Protein AF-A0A7Y3FLQ0-F1 (afdb_monomer)

Sequence (126 aa):
MSALDELFRNIADLRAELDGLAPDDFARRVEVRSKIADLHAEAYHLEEELPPDRQHLEAELKELMDERAAIIDGHIDPVAQSGSLAASVPGDASGAQDLNRAMDSAADLERIERHISKIRHRLGIS

pLDDT: mean 74.17, std 15.03, range [39.53, 93.12]

Mean predicted aligned error: 15.91 Å

Secondary structure (DSSP, 8-state):
--HHHHHHHHHHHHHHHHHHS-TT-HHHHHHHHHHHHHHHHHHHHHHHHSPP-HHHHHHHHHHHHHHHHHHHHHHSSSTTTTTS-SS--TT-THHHHHHHHHHHHHHHHHHHHHHHHHHHHHHT--

Solvent-accessible surface area (backbone atoms only — not comparable to full-atom values): 7327 Å² total; per-residue (Å²): 133,52,73,61,58,50,46,54,49,54,43,52,54,45,49,54,49,55,72,70,49,60,87,84,48,51,70,60,50,50,53,48,50,50,53,45,51,54,49,48,52,52,45,50,52,50,59,70,71,41,78,73,58,60,67,58,50,52,51,51,45,47,52,49,48,52,50,50,47,52,54,51,57,72,57,72,60,57,69,78,54,58,78,66,61,93,73,75,78,96,81,60,72,61,62,59,51,53,49,50,53,51,51,53,52,51,53,52,46,55,51,44,53,53,49,46,50,52,48,27,60,77,69,72,52,131

Structure (mmCIF, N/CA/C/O backbone):
data_AF-A0A7Y3FLQ0-F1
#
_entry.id   AF-A0A7Y3FLQ0-F1
#
loop_
_atom_site.group_PDB
_atom_site.id
_atom_site.type_symbol
_atom_site.label_atom_id
_atom_site.label_alt_id
_atom_site.label_comp_id
_atom_site.label_asym_id
_atom_site.label_entity_id
_atom_site.label_seq_id
_atom_site.pdbx_PDB_ins_code
_atom_site.Cartn_x
_atom_site.Cartn_y
_atom_site.Cartn_z
_atom_site.occupancy
_atom_site.B_iso_or_equiv
_atom_site.auth_seq_id
_atom_site.auth_comp_id
_atom_site.auth_asym_id
_atom_site.auth_atom_id
_atom_site.pdbx_PDB_model_num
ATOM 1 N N . MET 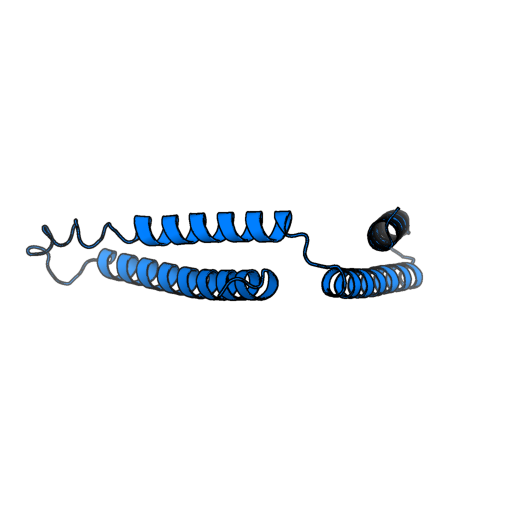A 1 1 ? -22.319 0.814 -1.960 1.00 59.59 1 MET A N 1
ATOM 2 C CA . MET A 1 1 ? -21.021 0.974 -2.639 1.00 59.59 1 MET A CA 1
ATOM 3 C C . MET A 1 1 ? -20.238 1.946 -1.785 1.00 59.59 1 MET A C 1
ATOM 5 O O . MET A 1 1 ? -20.808 2.984 -1.464 1.00 59.59 1 MET A O 1
ATOM 9 N N . SER A 1 2 ? -19.071 1.557 -1.278 1.00 81.12 2 SER A N 1
ATOM 10 C CA . SER A 1 2 ? -18.268 2.428 -0.414 1.00 81.12 2 SER A CA 1
ATOM 11 C C . SER A 1 2 ? -17.535 3.489 -1.246 1.00 81.12 2 SER A C 1
ATOM 13 O O . SER A 1 2 ? -17.349 3.306 -2.448 1.00 81.12 2 SER A O 1
ATOM 15 N N . ALA A 1 3 ? -17.116 4.589 -0.613 1.00 81.38 3 ALA A N 1
ATOM 16 C CA . ALA A 1 3 ? -16.287 5.608 -1.268 1.00 81.38 3 ALA A CA 1
ATOM 17 C C . ALA A 1 3 ? -14.965 5.012 -1.793 1.00 81.38 3 ALA A C 1
ATOM 19 O O . ALA A 1 3 ? -14.498 5.374 -2.868 1.00 81.38 3 ALA A O 1
ATOM 20 N N . LEU A 1 4 ? -14.417 4.023 -1.080 1.00 80.88 4 LEU A N 1
ATOM 21 C CA . LEU A 1 4 ? -13.224 3.287 -1.488 1.00 80.88 4 LEU A CA 1
ATOM 22 C C . LEU A 1 4 ? -13.478 2.424 -2.741 1.00 80.88 4 LEU A C 1
ATOM 24 O O . LEU A 1 4 ? -12.673 2.429 -3.670 1.00 80.88 4 LEU A O 1
ATOM 28 N N . ASP A 1 5 ? -14.634 1.750 -2.817 1.00 80.88 5 ASP A N 1
ATOM 29 C CA . ASP A 1 5 ? -15.036 0.982 -4.010 1.00 80.88 5 ASP A CA 1
ATOM 30 C C . ASP A 1 5 ? -15.176 1.886 -5.246 1.00 80.88 5 ASP A C 1
ATOM 32 O O . ASP A 1 5 ? -14.880 1.472 -6.369 1.00 80.88 5 ASP A O 1
ATOM 36 N N . GLU A 1 6 ? -15.651 3.119 -5.050 1.00 86.12 6 GLU A N 1
ATOM 37 C CA . GLU A 1 6 ? -15.789 4.117 -6.111 1.00 86.12 6 GLU A CA 1
ATOM 38 C C . GLU A 1 6 ? -14.423 4.620 -6.596 1.00 86.12 6 GLU A C 1
ATOM 40 O O . GLU A 1 6 ? -14.186 4.662 -7.804 1.00 86.12 6 GLU A O 1
ATOM 45 N N . LEU A 1 7 ? -13.488 4.893 -5.681 1.00 87.38 7 LEU A N 1
ATOM 46 C CA . LEU A 1 7 ? -12.109 5.254 -6.024 1.00 87.38 7 LEU A CA 1
ATOM 47 C C . LEU A 1 7 ? -11.396 4.141 -6.794 1.00 87.38 7 LEU A C 1
ATOM 49 O O . LEU A 1 7 ? -10.790 4.406 -7.834 1.00 87.38 7 LEU A O 1
ATOM 53 N N . PHE A 1 8 ? -11.507 2.886 -6.349 1.00 85.44 8 PHE A N 1
ATOM 54 C CA . PHE A 1 8 ? -10.889 1.765 -7.057 1.00 85.44 8 PHE A CA 1
ATOM 55 C C . PHE A 1 8 ? -11.491 1.534 -8.442 1.00 85.44 8 PHE A C 1
ATOM 57 O O . PHE A 1 8 ? -10.751 1.225 -9.380 1.00 85.44 8 PHE A O 1
ATOM 64 N N . ARG A 1 9 ? -12.805 1.736 -8.606 1.00 91.00 9 ARG A N 1
ATOM 65 C C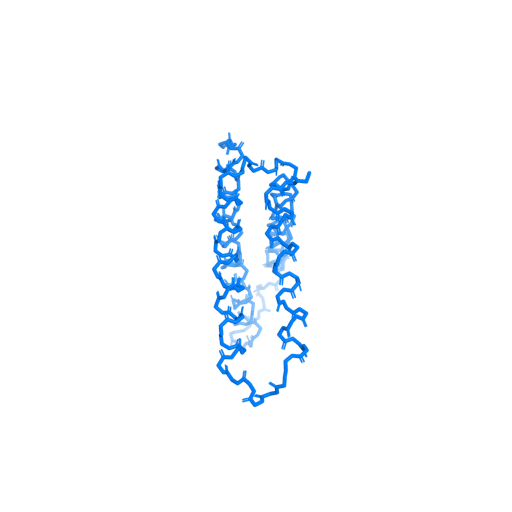A . ARG A 1 9 ? -13.435 1.703 -9.931 1.00 91.00 9 ARG A CA 1
ATOM 66 C C . ARG A 1 9 ? -12.892 2.817 -10.831 1.00 91.00 9 ARG A C 1
ATOM 68 O O . ARG A 1 9 ? -12.464 2.523 -11.941 1.00 91.00 9 ARG A O 1
ATOM 75 N N . ASN A 1 10 ? -12.820 4.051 -10.336 1.00 89.81 10 ASN A N 1
ATOM 76 C CA . ASN A 1 10 ? -12.303 5.191 -11.099 1.00 89.81 10 ASN A CA 1
ATOM 77 C C . ASN A 1 10 ? -10.833 4.995 -11.513 1.00 89.81 10 ASN A C 1
ATOM 79 O O . ASN A 1 10 ? -10.451 5.314 -12.639 1.00 89.81 10 ASN A O 1
ATOM 83 N N . ILE A 1 11 ? -10.006 4.418 -10.635 1.00 89.25 11 ILE A N 1
ATOM 84 C CA . ILE A 1 11 ? -8.618 4.056 -10.956 1.00 89.25 11 ILE A CA 1
ATOM 85 C C . ILE A 1 11 ? -8.571 2.985 -12.055 1.00 89.25 11 ILE A C 1
ATOM 87 O O . ILE A 1 11 ? -7.749 3.087 -12.967 1.00 89.25 11 ILE A O 1
ATOM 91 N N . ALA A 1 12 ? -9.426 1.961 -11.985 1.00 89.44 12 ALA A N 1
ATOM 92 C CA . ALA A 1 12 ? -9.487 0.910 -13.000 1.00 89.44 12 ALA A CA 1
ATOM 93 C C . ALA A 1 12 ? -9.904 1.463 -14.373 1.00 89.44 12 ALA A C 1
ATOM 95 O O . ALA A 1 12 ? -9.270 1.135 -15.378 1.00 89.44 12 ALA A O 1
ATOM 96 N N . ASP A 1 13 ? -10.893 2.357 -14.405 1.00 93.12 13 ASP A N 1
ATOM 97 C CA . ASP A 1 13 ? -11.363 3.007 -15.630 1.00 93.12 13 ASP A CA 1
ATOM 98 C C . ASP A 1 13 ? -10.266 3.887 -16.258 1.00 93.12 13 ASP A C 1
ATOM 100 O O . ASP A 1 13 ? -10.013 3.810 -17.461 1.00 93.12 13 ASP A O 1
ATOM 104 N N . LEU A 1 14 ? -9.530 4.657 -15.447 1.00 89.94 14 LEU A N 1
ATOM 105 C CA . LEU A 1 14 ? -8.404 5.474 -15.921 1.00 89.94 14 LEU A CA 1
ATOM 106 C C . LEU A 1 14 ? -7.213 4.634 -16.402 1.00 89.94 14 LEU A C 1
ATOM 108 O O . LEU A 1 14 ? -6.511 5.035 -17.330 1.00 89.94 14 LEU A O 1
ATOM 112 N N . ARG A 1 15 ? -6.966 3.462 -15.804 1.00 90.56 15 ARG A N 1
ATOM 113 C CA . ARG A 1 15 ? -5.949 2.522 -16.305 1.00 90.56 15 ARG A CA 1
ATOM 114 C C . ARG A 1 15 ? -6.346 1.955 -17.665 1.00 90.56 15 ARG A C 1
ATOM 116 O O . ARG A 1 15 ? -5.514 1.937 -18.565 1.00 90.56 15 ARG A O 1
ATOM 123 N N . ALA A 1 16 ? -7.613 1.580 -17.837 1.00 90.50 16 ALA A N 1
ATOM 124 C CA . ALA A 1 16 ? -8.128 1.131 -19.127 1.00 90.50 16 ALA A CA 1
ATOM 125 C C . ALA A 1 16 ? -8.042 2.237 -20.196 1.00 90.50 16 ALA A C 1
ATOM 127 O O . ALA A 1 16 ? -7.670 1.961 -21.336 1.00 90.50 16 ALA A O 1
ATOM 128 N N . GLU A 1 17 ? -8.313 3.495 -19.826 1.00 90.62 17 GLU A N 1
ATOM 129 C CA . GLU A 1 17 ? -8.078 4.648 -20.702 1.00 90.62 17 GLU A CA 1
ATOM 130 C C . GLU A 1 17 ? -6.592 4.757 -21.079 1.00 90.62 17 GLU A C 1
ATOM 132 O O . GLU A 1 17 ? -6.262 4.843 -22.260 1.00 90.62 17 GLU A O 1
ATOM 137 N N . LEU A 1 18 ? -5.683 4.691 -20.101 1.00 87.75 18 LEU A N 1
ATOM 138 C CA . LEU A 1 18 ? -4.238 4.793 -20.323 1.00 87.75 18 LEU A CA 1
ATOM 139 C C . LEU A 1 18 ? -3.687 3.699 -21.251 1.00 87.75 18 LEU A C 1
ATOM 141 O O . LEU A 1 18 ? -2.781 3.965 -22.049 1.00 87.75 18 LEU A O 1
ATOM 145 N N . ASP A 1 19 ? -4.225 2.487 -21.143 1.00 89.44 19 ASP A N 1
ATOM 146 C CA . ASP A 1 19 ? -3.863 1.348 -21.987 1.00 89.44 19 ASP A CA 1
ATOM 147 C C . ASP A 1 19 ? -4.403 1.501 -23.419 1.00 89.44 19 ASP A C 1
ATOM 149 O O . ASP A 1 19 ? -3.763 1.048 -24.369 1.00 89.44 19 ASP A O 1
ATOM 153 N N . GLY A 1 20 ? -5.539 2.188 -23.587 1.00 88.31 20 GLY A N 1
ATOM 154 C CA . GLY A 1 20 ? -6.127 2.514 -24.889 1.00 88.31 20 GLY A CA 1
ATOM 155 C C . GLY A 1 20 ? -5.507 3.729 -25.592 1.00 88.31 20 GLY A C 1
ATOM 156 O O . GLY A 1 20 ? -5.707 3.903 -26.795 1.00 88.31 20 GLY A O 1
ATOM 157 N N . LEU A 1 21 ? -4.754 4.571 -24.876 1.00 90.25 21 LEU A N 1
ATOM 158 C CA . LEU A 1 21 ? -4.115 5.759 -25.448 1.00 90.25 21 LEU A CA 1
ATOM 159 C C . LEU A 1 21 ? -2.921 5.403 -26.334 1.00 90.25 21 LEU A C 1
ATOM 161 O O . LEU A 1 21 ? -2.033 4.640 -25.944 1.00 90.25 21 LEU A O 1
ATOM 165 N N . ALA A 1 22 ? -2.841 6.065 -27.489 1.00 88.44 22 ALA A N 1
ATOM 166 C CA . ALA A 1 22 ? -1.703 5.946 -28.384 1.00 88.44 22 ALA A CA 1
ATOM 167 C C . ALA A 1 22 ? -0.397 6.394 -27.683 1.00 88.44 22 ALA A C 1
ATOM 169 O O . ALA A 1 22 ? -0.418 7.334 -26.881 1.00 88.44 22 ALA A O 1
ATOM 170 N N . PRO A 1 23 ? 0.751 5.735 -27.936 1.00 76.75 23 PRO A N 1
ATOM 171 C CA . PRO A 1 23 ? 2.012 6.049 -27.256 1.00 76.75 23 PRO A CA 1
ATOM 172 C C . PRO A 1 23 ? 2.513 7.488 -27.455 1.00 76.75 23 PRO A C 1
ATOM 174 O O . PRO A 1 23 ? 3.260 7.994 -26.619 1.00 76.75 23 PRO A O 1
ATOM 177 N N . ASP A 1 24 ? 2.121 8.128 -28.553 1.00 87.75 24 ASP A N 1
ATOM 178 C CA . ASP A 1 24 ? 2.485 9.488 -28.947 1.00 87.75 24 ASP A CA 1
ATOM 179 C C . ASP A 1 24 ? 1.584 10.573 -28.334 1.00 87.75 24 ASP A C 1
ATOM 181 O O . ASP A 1 24 ? 1.966 11.745 -28.333 1.00 87.75 24 ASP A O 1
ATOM 185 N N . ASP A 1 25 ? 0.465 10.205 -27.699 1.00 89.31 25 ASP A N 1
ATOM 186 C CA . ASP A 1 25 ? -0.372 11.125 -26.919 1.00 89.31 25 ASP A CA 1
ATOM 187 C C . ASP A 1 25 ? 0.189 11.338 -25.500 1.00 89.31 25 ASP A C 1
ATOM 189 O O . ASP A 1 25 ? -0.412 11.028 -24.466 1.00 89.31 25 ASP A O 1
ATOM 193 N N . PHE A 1 26 ? 1.427 11.827 -25.446 1.00 83.56 26 PHE A N 1
ATOM 194 C CA . PHE A 1 26 ? 2.184 11.964 -24.205 1.00 83.56 26 PHE A CA 1
ATOM 195 C C . PHE A 1 26 ? 1.482 12.870 -23.186 1.00 83.56 26 PHE A C 1
ATOM 197 O O . PHE A 1 26 ? 1.445 12.546 -21.999 1.00 83.56 26 PHE A O 1
ATOM 204 N N . ALA A 1 27 ? 0.900 13.982 -23.645 1.00 87.19 27 ALA A N 1
ATOM 205 C CA . ALA A 1 27 ? 0.218 14.939 -22.780 1.00 87.19 27 ALA A CA 1
ATOM 206 C C . ALA A 1 27 ? -0.968 14.287 -22.058 1.00 87.19 27 ALA A C 1
ATOM 208 O O . ALA A 1 27 ? -1.072 14.389 -20.832 1.00 87.19 27 ALA A O 1
ATOM 209 N N . ARG A 1 28 ? -1.807 13.540 -22.788 1.00 84.50 28 ARG A N 1
ATOM 210 C CA . ARG A 1 28 ? -2.953 12.850 -22.195 1.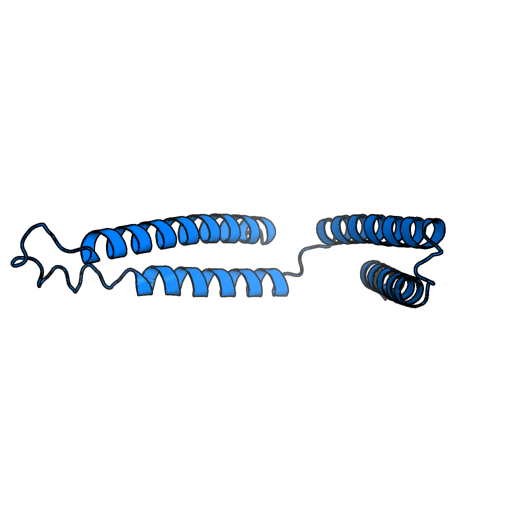00 84.50 28 ARG A CA 1
ATOM 211 C C . ARG A 1 28 ? -2.524 11.712 -21.276 1.00 84.50 28 ARG A C 1
ATOM 213 O O . ARG A 1 28 ? -3.068 11.565 -20.185 1.00 84.50 28 ARG A O 1
ATOM 220 N N . ARG A 1 29 ? -1.499 10.943 -21.657 1.00 86.19 29 ARG A N 1
ATOM 221 C CA . ARG A 1 29 ? -0.955 9.860 -20.817 1.00 86.19 29 ARG A CA 1
ATOM 222 C C . ARG A 1 29 ? -0.392 10.381 -19.491 1.00 86.19 29 ARG A C 1
ATOM 224 O O . ARG A 1 29 ? -0.546 9.716 -18.468 1.00 86.19 29 ARG A O 1
ATOM 231 N N . VAL A 1 30 ? 0.258 11.547 -19.488 1.00 90.69 30 VAL A N 1
ATOM 232 C CA . VAL A 1 30 ? 0.740 12.200 -18.257 1.00 90.69 30 VAL A CA 1
ATOM 233 C C . VAL A 1 30 ? -0.429 12.657 -17.386 1.00 90.69 30 VAL A C 1
ATOM 235 O O . VAL A 1 30 ? -0.426 12.385 -16.188 1.00 90.69 30 VAL A O 1
ATOM 238 N N . GLU A 1 31 ? -1.447 13.283 -17.979 1.00 89.75 31 GLU A N 1
ATOM 239 C CA . GLU A 1 31 ? -2.642 13.735 -17.257 1.00 89.75 31 GLU A CA 1
ATOM 240 C C . GLU A 1 31 ? -3.371 12.568 -16.568 1.00 89.75 31 GLU A C 1
ATOM 242 O O . GLU A 1 31 ? -3.682 12.637 -15.379 1.00 89.75 31 GLU A O 1
ATOM 247 N N . VAL A 1 32 ? -3.593 11.467 -17.292 1.00 85.56 32 VAL A N 1
ATOM 248 C CA . VAL A 1 32 ? -4.265 10.268 -16.767 1.00 85.56 32 VAL A CA 1
ATOM 249 C C . VAL A 1 32 ? -3.446 9.616 -15.649 1.00 85.56 32 VAL A C 1
ATOM 251 O O . VAL A 1 32 ? -4.001 9.226 -14.623 1.00 85.56 32 VAL A O 1
ATOM 254 N N . ARG A 1 33 ? -2.115 9.558 -15.783 1.00 87.06 33 ARG A N 1
ATOM 255 C CA . ARG A 1 33 ? -1.227 9.053 -14.721 1.00 87.06 33 ARG A CA 1
ATOM 256 C C . ARG A 1 33 ? -1.252 9.918 -13.465 1.00 87.06 33 ARG A C 1
ATOM 258 O O . ARG A 1 33 ? -1.252 9.360 -12.373 1.00 87.06 33 ARG A O 1
ATOM 265 N N . SER A 1 34 ? -1.291 11.244 -13.614 1.00 91.06 34 SER A N 1
ATOM 266 C CA . SER A 1 34 ? -1.420 12.164 -12.477 1.00 91.06 34 SER A CA 1
ATOM 267 C C . SER A 1 34 ? -2.720 11.903 -11.723 1.00 91.06 34 SER A C 1
ATOM 269 O O . SER A 1 34 ? -2.692 11.692 -10.519 1.00 91.06 34 SER A O 1
ATOM 271 N N . LYS A 1 35 ? -3.839 11.790 -12.447 1.00 90.00 35 LYS A N 1
ATOM 272 C CA . LYS A 1 35 ? -5.149 11.485 -11.855 1.00 90.00 35 LYS A CA 1
ATOM 273 C C . LYS A 1 35 ? -5.168 10.145 -11.118 1.00 90.00 35 LYS A C 1
ATOM 275 O O . LYS A 1 35 ? -5.732 10.055 -10.037 1.00 90.00 35 LY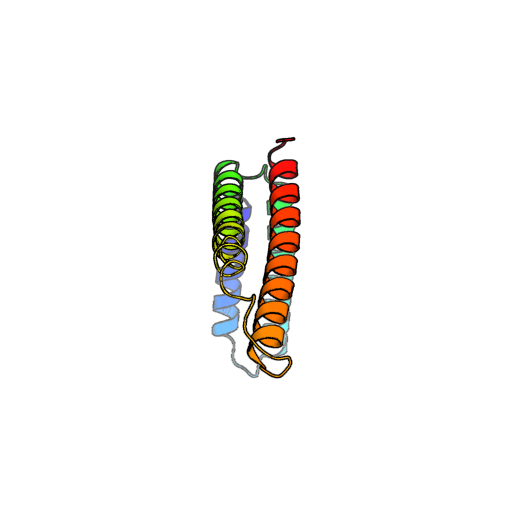S A O 1
ATOM 280 N N . ILE A 1 36 ? -4.526 9.110 -11.668 1.00 86.06 36 ILE A N 1
ATOM 281 C CA . ILE A 1 36 ? -4.378 7.814 -10.985 1.00 86.06 36 ILE A CA 1
ATOM 282 C C . ILE A 1 36 ? -3.581 7.965 -9.680 1.00 86.06 36 ILE A C 1
ATOM 284 O O . ILE A 1 36 ? -3.944 7.352 -8.680 1.00 86.06 36 ILE A O 1
ATOM 288 N N . ALA A 1 37 ? -2.508 8.762 -9.676 1.00 86.38 37 ALA A N 1
ATOM 289 C CA . ALA A 1 37 ? -1.707 9.001 -8.477 1.00 86.38 37 ALA A CA 1
ATOM 290 C C . ALA A 1 37 ? -2.493 9.766 -7.399 1.00 86.38 37 ALA A C 1
ATOM 292 O O . ALA A 1 37 ? -2.457 9.370 -6.236 1.00 86.38 37 ALA A O 1
ATOM 293 N N . ASP A 1 38 ? -3.247 10.795 -7.792 1.00 90.75 38 ASP A N 1
ATOM 294 C CA . ASP A 1 38 ? -4.081 11.584 -6.880 1.00 90.75 38 ASP A CA 1
ATOM 295 C C . ASP A 1 38 ? -5.174 10.715 -6.233 1.00 90.75 38 ASP A C 1
ATOM 297 O O . ASP A 1 38 ? -5.334 10.722 -5.014 1.00 90.75 38 ASP A O 1
ATOM 301 N N . LEU A 1 39 ? -5.858 9.878 -7.024 1.00 86.88 39 LEU A N 1
ATOM 302 C CA . LEU A 1 39 ? -6.875 8.948 -6.515 1.00 86.88 39 LEU A CA 1
ATOM 303 C C . LEU A 1 39 ? -6.282 7.860 -5.610 1.00 86.88 39 LEU A C 1
ATOM 305 O O . LEU A 1 39 ? -6.935 7.422 -4.666 1.00 86.88 39 LEU A O 1
ATOM 309 N N . HIS A 1 40 ? -5.048 7.417 -5.867 1.00 83.50 40 HIS A N 1
ATOM 310 C CA . HIS A 1 40 ? -4.345 6.503 -4.966 1.00 83.50 40 HIS A CA 1
ATOM 311 C C . HIS A 1 40 ? -4.015 7.161 -3.620 1.00 83.50 40 HIS A C 1
ATOM 313 O O . HIS A 1 40 ? -4.136 6.505 -2.588 1.00 83.50 40 HIS A O 1
ATOM 319 N N . ALA A 1 41 ? -3.621 8.437 -3.618 1.00 82.31 41 ALA A N 1
ATOM 320 C CA . ALA A 1 41 ? -3.383 9.184 -2.385 1.00 82.31 41 ALA A CA 1
ATOM 321 C C . ALA A 1 41 ? -4.684 9.391 -1.591 1.00 82.31 41 ALA A C 1
ATOM 323 O O . ALA A 1 41 ? -4.697 9.236 -0.373 1.00 82.31 41 ALA A O 1
ATOM 324 N N . GLU A 1 42 ? -5.791 9.675 -2.279 1.00 87.06 42 GLU A N 1
ATOM 325 C CA . GLU A 1 42 ? -7.114 9.800 -1.663 1.00 87.06 42 GLU A CA 1
ATOM 326 C C . GLU A 1 42 ? -7.599 8.469 -1.068 1.00 87.06 42 GLU A C 1
ATOM 328 O O . GLU A 1 42 ? -8.069 8.439 0.068 1.00 87.06 42 GLU A O 1
ATOM 333 N N . ALA A 1 43 ? -7.410 7.354 -1.784 1.00 80.44 43 ALA A N 1
ATOM 334 C CA . ALA A 1 43 ? -7.735 6.021 -1.280 1.00 80.44 43 ALA A CA 1
ATOM 335 C C . ALA A 1 43 ? -6.913 5.668 -0.032 1.00 80.44 43 ALA A C 1
ATOM 337 O O . ALA A 1 43 ? -7.469 5.162 0.936 1.00 80.44 43 ALA A O 1
ATOM 338 N N . TYR A 1 44 ? -5.618 5.998 -0.025 1.00 76.12 44 TYR A N 1
ATOM 339 C CA . TYR A 1 44 ? -4.747 5.798 1.133 1.00 76.12 44 TYR A CA 1
ATOM 340 C C . TYR A 1 44 ? -5.218 6.606 2.354 1.00 76.12 44 TYR A C 1
ATOM 342 O O . TYR A 1 44 ? -5.298 6.071 3.457 1.00 76.12 44 TYR A O 1
ATOM 350 N N . HIS A 1 45 ? -5.594 7.874 2.166 1.00 80.31 45 HIS A N 1
ATOM 351 C CA . HIS A 1 45 ? -6.146 8.691 3.250 1.00 80.31 45 HIS A CA 1
ATOM 352 C C . HIS A 1 45 ? -7.484 8.151 3.770 1.00 80.31 45 HIS A C 1
ATOM 354 O O . HIS A 1 45 ? -7.691 8.091 4.979 1.00 80.31 45 HIS A O 1
ATOM 360 N N . LEU A 1 46 ? -8.369 7.697 2.881 1.00 76.75 46 LEU A N 1
ATOM 361 C CA . LEU A 1 46 ? -9.621 7.053 3.276 1.00 76.75 46 LEU A CA 1
ATOM 362 C C . LEU A 1 46 ? -9.385 5.728 4.008 1.00 76.75 46 LEU A C 1
ATOM 364 O O . LEU A 1 46 ? -10.097 5.445 4.962 1.00 76.75 46 LEU A O 1
ATOM 368 N N . GLU A 1 47 ? -8.386 4.932 3.627 1.00 72.06 47 GLU A N 1
ATOM 369 C CA . GLU A 1 47 ? -7.989 3.721 4.362 1.00 72.06 47 GLU A CA 1
ATOM 370 C C . GLU A 1 47 ? -7.429 4.024 5.760 1.00 72.06 47 GLU A C 1
ATOM 372 O O . GLU A 1 47 ? -7.629 3.226 6.677 1.00 72.06 47 GLU A O 1
ATOM 377 N N . GLU A 1 48 ? -6.762 5.167 5.951 1.00 68.69 48 GLU A N 1
ATOM 378 C CA . GLU A 1 48 ? -6.339 5.639 7.277 1.00 68.69 48 GLU A CA 1
ATOM 379 C C . GLU A 1 48 ? -7.519 6.133 8.134 1.00 68.69 48 GLU A C 1
ATOM 381 O O . GLU A 1 48 ? -7.489 5.984 9.358 1.00 68.69 48 GLU A O 1
ATOM 386 N N . GLU A 1 49 ? -8.557 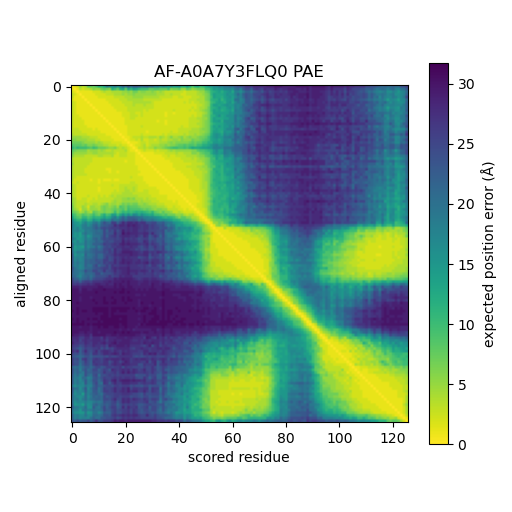6.701 7.512 1.00 68.50 49 GLU A N 1
ATOM 387 C CA . GLU A 1 49 ? -9.773 7.177 8.189 1.00 68.50 49 GLU A CA 1
ATOM 388 C C . GLU A 1 49 ? -10.817 6.077 8.428 1.00 68.50 49 GLU A C 1
ATOM 390 O O . GLU A 1 49 ? -11.670 6.198 9.316 1.00 68.50 49 GLU A O 1
ATOM 395 N N . LEU A 1 50 ? -10.764 4.989 7.657 1.00 62.75 50 LEU A N 1
ATOM 396 C CA . LEU A 1 50 ? -11.605 3.827 7.878 1.00 62.75 50 LEU A CA 1
ATOM 397 C C . LEU A 1 50 ? -11.166 3.137 9.177 1.00 62.75 50 LEU A C 1
ATOM 399 O O . LEU A 1 50 ? -9.973 2.892 9.384 1.00 62.75 50 LEU A O 1
ATOM 403 N N . PRO A 1 51 ? -12.113 2.789 10.072 1.00 57.72 51 PRO A N 1
ATOM 404 C CA . PRO A 1 51 ? -11.778 1.977 11.226 1.00 57.72 51 PRO A CA 1
ATOM 405 C C . PRO A 1 51 ? -11.115 0.708 10.693 1.00 57.72 51 PRO A C 1
ATOM 407 O O . PRO A 1 51 ? -11.662 0.100 9.766 1.00 57.72 51 PRO A O 1
ATOM 410 N N . PRO A 1 52 ? -9.938 0.329 11.217 1.00 58.44 52 PRO A N 1
ATOM 411 C CA . PRO A 1 52 ? -9.233 -0.822 10.697 1.00 58.44 52 PRO A CA 1
ATOM 412 C C . PRO A 1 52 ? -10.188 -2.007 10.691 1.00 58.44 52 PRO A C 1
ATOM 414 O O . PRO A 1 52 ? -10.838 -2.270 11.710 1.00 58.44 52 PRO A O 1
ATOM 417 N N . ASP A 1 53 ? -10.295 -2.704 9.558 1.00 71.38 53 ASP A N 1
ATOM 418 C CA . ASP A 1 53 ? -11.013 -3.967 9.554 1.00 71.38 53 ASP A CA 1
ATOM 419 C C . ASP A 1 53 ? -10.266 -4.884 10.516 1.00 71.38 53 ASP A C 1
ATOM 421 O O . ASP A 1 53 ? -9.161 -5.365 10.252 1.00 71.38 53 ASP A O 1
ATOM 425 N N . ARG A 1 54 ? -10.858 -5.049 11.695 1.00 69.31 54 ARG A N 1
ATOM 426 C CA . ARG A 1 54 ? -10.294 -5.822 12.787 1.00 69.31 54 ARG A CA 1
ATOM 427 C C . ARG A 1 54 ? -9.955 -7.233 12.317 1.00 69.31 54 ARG A C 1
ATOM 429 O O . ARG A 1 54 ? -8.946 -7.761 12.760 1.00 69.31 54 ARG A O 1
ATOM 436 N N . GLN A 1 55 ? -10.731 -7.799 11.387 1.00 72.69 55 GLN A N 1
ATOM 437 C CA . GLN A 1 55 ? -10.452 -9.118 10.819 1.00 72.69 55 GLN A CA 1
ATOM 438 C C . GLN A 1 55 ? -9.170 -9.118 9.984 1.00 72.69 55 GLN A C 1
ATOM 440 O O . GLN A 1 55 ? -8.386 -10.060 10.078 1.00 72.69 55 GLN A O 1
ATOM 445 N N . HIS A 1 56 ? -8.925 -8.058 9.211 1.00 76.00 56 HIS A N 1
ATOM 446 C CA . HIS A 1 56 ? -7.705 -7.911 8.423 1.00 76.00 56 HIS A CA 1
ATOM 447 C C . HIS A 1 56 ? -6.476 -7.726 9.319 1.00 76.00 56 HIS A C 1
ATOM 449 O O . HIS A 1 56 ? -5.489 -8.436 9.157 1.00 76.00 56 HIS A O 1
ATOM 455 N N . LEU A 1 57 ? -6.563 -6.853 10.328 1.00 77.25 57 LEU A N 1
ATOM 456 C CA . LEU A 1 57 ? -5.476 -6.662 11.293 1.00 77.25 57 LEU A CA 1
ATOM 457 C C . LEU A 1 57 ? -5.214 -7.906 12.155 1.00 77.25 57 LEU A C 1
ATOM 459 O O . LEU A 1 57 ? -4.067 -8.190 12.482 1.00 77.25 57 LEU A O 1
ATOM 463 N N . GLU A 1 58 ? -6.249 -8.652 12.546 1.00 79.12 58 GLU A N 1
ATOM 464 C CA . GLU A 1 58 ? -6.093 -9.912 13.283 1.00 79.12 58 GLU A CA 1
ATOM 465 C C . GLU A 1 58 ? -5.462 -11.004 12.403 1.00 79.12 58 GLU A C 1
ATOM 467 O O . GLU A 1 58 ? -4.625 -11.766 12.893 1.00 79.12 58 GLU A O 1
ATOM 472 N N . ALA A 1 59 ? -5.807 -11.061 11.111 1.00 78.81 59 ALA A N 1
ATOM 473 C CA . ALA A 1 59 ? -5.179 -11.967 10.151 1.00 78.81 59 ALA A CA 1
ATOM 474 C C . ALA A 1 59 ? -3.701 -11.614 9.920 1.00 78.81 59 ALA A C 1
ATOM 476 O O . ALA A 1 59 ? -2.844 -12.486 10.044 1.00 78.81 59 ALA A O 1
ATOM 477 N N . GLU A 1 60 ? -3.394 -10.337 9.687 1.00 83.31 60 GLU A N 1
ATOM 478 C CA . GLU A 1 60 ? -2.023 -9.844 9.512 1.00 83.31 60 GLU A CA 1
ATOM 479 C C . GLU A 1 60 ? -1.178 -10.066 10.778 1.00 83.31 60 GLU A C 1
ATOM 481 O O . GLU A 1 60 ? -0.041 -10.533 10.712 1.00 83.31 60 GLU A O 1
ATOM 486 N N . LEU A 1 61 ? -1.750 -9.813 11.963 1.00 84.56 61 LEU A N 1
ATOM 487 C CA . LEU A 1 61 ? -1.094 -10.105 13.238 1.00 84.56 61 LEU A CA 1
ATOM 488 C C . LEU A 1 61 ? -0.773 -11.595 13.376 1.00 84.56 61 LEU A C 1
ATOM 490 O O . LEU A 1 61 ? 0.302 -11.940 13.865 1.00 84.56 61 LEU A O 1
ATOM 494 N N . LYS A 1 62 ? -1.696 -12.473 12.975 1.00 85.00 62 LYS A N 1
ATOM 495 C CA . LYS A 1 62 ? -1.488 -13.920 13.021 1.00 85.00 62 LYS A CA 1
ATOM 496 C C . LYS A 1 62 ? -0.353 -14.342 12.086 1.00 85.00 62 LYS A C 1
ATOM 498 O O . LYS A 1 62 ? 0.532 -15.062 12.531 1.00 85.00 62 LYS A O 1
ATOM 503 N N . GLU A 1 63 ? -0.339 -13.861 10.846 1.00 83.88 63 GLU A N 1
ATOM 504 C CA . GLU A 1 63 ? 0.720 -14.174 9.877 1.00 83.88 63 GLU A CA 1
ATOM 505 C C . GLU A 1 63 ? 2.100 -13.734 10.376 1.00 83.88 63 GLU A C 1
ATOM 507 O O . GLU A 1 63 ? 3.041 -14.524 10.367 1.00 83.88 63 GLU A O 1
ATOM 512 N N . LEU A 1 64 ? 2.209 -12.516 10.914 1.00 85.06 64 LEU A N 1
ATOM 513 C CA . LEU A 1 64 ? 3.459 -12.028 11.504 1.00 85.06 64 LEU A CA 1
ATOM 514 C C . LEU A 1 64 ? 3.879 -12.828 12.740 1.00 85.06 64 LEU A C 1
ATOM 516 O O . LEU A 1 64 ? 5.070 -12.957 13.026 1.00 85.06 64 LEU A O 1
ATOM 520 N N . MET A 1 65 ? 2.920 -13.353 13.503 1.00 84.31 65 MET A N 1
ATOM 521 C CA . MET A 1 65 ? 3.214 -14.207 14.651 1.00 84.31 65 MET A CA 1
ATOM 522 C C . MET A 1 65 ? 3.699 -15.593 14.229 1.00 84.31 65 MET A C 1
ATOM 524 O O . MET A 1 65 ? 4.626 -16.107 14.857 1.00 84.31 65 MET A O 1
ATOM 528 N N . ASP A 1 66 ? 3.140 -16.148 13.154 1.00 82.25 66 ASP A N 1
ATOM 529 C CA . ASP A 1 66 ? 3.594 -17.396 12.542 1.00 82.25 66 ASP A CA 1
ATOM 530 C C . ASP A 1 66 ? 4.997 -17.222 11.922 1.00 82.25 66 ASP A C 1
ATOM 532 O O . ASP A 1 66 ? 5.871 -18.063 12.128 1.00 82.25 66 ASP A O 1
ATOM 536 N N . GLU A 1 67 ? 5.267 -16.095 11.252 1.00 81.88 67 GLU A N 1
ATOM 537 C CA . GLU A 1 67 ? 6.593 -15.752 10.715 1.00 81.88 67 GLU A CA 1
ATOM 538 C C . GLU A 1 67 ? 7.628 -15.579 11.836 1.00 81.88 67 GLU A C 1
ATOM 540 O O . GLU A 1 67 ? 8.718 -16.154 11.788 1.00 81.88 67 GLU A O 1
ATOM 545 N N . ARG A 1 68 ? 7.264 -14.866 12.911 1.00 84.00 68 ARG A N 1
ATOM 546 C CA . ARG A 1 68 ? 8.100 -14.739 14.112 1.00 84.00 68 ARG A CA 1
ATOM 547 C C . ARG A 1 68 ? 8.409 -16.102 14.729 1.00 84.00 68 ARG A C 1
ATOM 549 O O . ARG A 1 68 ? 9.546 -16.331 15.138 1.00 84.00 68 ARG A O 1
ATOM 556 N N . ALA A 1 69 ? 7.416 -16.984 14.828 1.00 78.62 69 ALA A N 1
ATOM 557 C CA . ALA A 1 69 ? 7.607 -18.335 15.344 1.00 78.62 69 ALA A CA 1
ATOM 558 C C . ALA A 1 69 ? 8.541 -19.144 14.437 1.00 78.62 69 ALA A C 1
ATOM 560 O O . ALA A 1 69 ? 9.458 -19.769 14.948 1.00 78.62 69 ALA A O 1
ATOM 561 N N . ALA A 1 70 ? 8.395 -19.053 13.113 1.00 76.62 70 ALA A N 1
ATOM 562 C CA . ALA A 1 70 ? 9.266 -19.738 12.162 1.00 76.62 70 ALA A CA 1
ATOM 563 C C . ALA A 1 70 ? 10.729 -19.264 12.236 1.00 76.62 70 ALA A C 1
ATOM 565 O O . ALA A 1 70 ? 11.640 -20.089 12.174 1.00 76.62 70 ALA A O 1
ATOM 566 N N . ILE A 1 71 ? 10.971 -17.959 12.411 1.00 75.81 71 ILE A N 1
ATOM 567 C CA . ILE A 1 71 ? 12.329 -17.422 12.604 1.00 75.81 71 ILE A CA 1
ATOM 568 C C . ILE A 1 71 ? 12.921 -17.905 13.928 1.00 75.81 71 ILE A C 1
ATOM 570 O O . ILE A 1 71 ? 14.080 -18.317 13.960 1.00 75.81 71 ILE A O 1
ATOM 574 N N . ILE A 1 72 ? 12.134 -17.884 15.011 1.00 74.88 72 ILE A N 1
ATOM 575 C CA . ILE A 1 72 ? 12.573 -18.359 16.329 1.00 74.88 72 ILE A CA 1
ATOM 576 C C . ILE A 1 72 ? 12.845 -19.862 16.298 1.00 74.88 72 ILE A C 1
ATOM 578 O O . ILE A 1 72 ? 13.922 -20.269 16.715 1.00 74.88 72 ILE A O 1
ATOM 582 N N . ASP A 1 73 ? 11.934 -20.675 15.765 1.00 70.62 73 ASP A N 1
ATOM 583 C CA . ASP A 1 73 ? 12.081 -22.130 15.660 1.00 70.62 73 ASP A CA 1
ATOM 584 C C . ASP A 1 73 ? 13.250 -22.504 14.741 1.00 70.62 73 ASP A C 1
ATOM 586 O O . ASP A 1 73 ? 14.044 -23.378 15.083 1.00 70.62 73 ASP A O 1
ATOM 590 N N . GLY A 1 74 ? 13.439 -21.781 13.631 1.00 63.59 74 GLY A N 1
ATOM 591 C CA . GLY A 1 74 ? 14.630 -21.892 12.783 1.00 63.59 74 GLY A CA 1
ATOM 592 C C . GLY A 1 74 ? 15.932 -21.462 13.478 1.00 63.59 74 GLY A C 1
ATOM 593 O O . GLY A 1 74 ? 17.015 -21.841 13.037 1.00 63.59 74 GLY A O 1
ATOM 594 N N . HIS A 1 75 ? 15.839 -20.703 14.576 1.00 56.12 75 HIS A N 1
ATOM 595 C CA . HIS A 1 75 ? 16.936 -20.327 15.472 1.00 56.12 75 HIS A CA 1
ATOM 596 C C . HIS A 1 75 ? 17.107 -21.257 16.684 1.00 56.12 75 HIS A C 1
ATOM 598 O O . HIS A 1 75 ? 18.136 -21.164 17.354 1.00 56.12 75 HIS A O 1
ATOM 604 N N . ILE A 1 76 ? 16.185 -22.187 16.965 1.00 48.34 76 ILE A N 1
ATOM 605 C CA . ILE A 1 76 ? 16.394 -23.279 17.936 1.00 48.34 76 ILE A CA 1
ATOM 606 C C . ILE A 1 76 ? 17.053 -24.474 17.219 1.00 48.34 76 ILE A C 1
ATOM 608 O O . ILE A 1 76 ? 16.654 -25.616 17.390 1.00 48.34 76 ILE A O 1
ATOM 612 N N . ASP A 1 77 ? 18.090 -24.241 16.409 1.00 48.53 77 ASP A N 1
ATOM 613 C CA . ASP A 1 77 ? 19.040 -25.299 16.025 1.00 48.53 77 ASP A CA 1
ATOM 614 C C . ASP A 1 77 ? 20.478 -24.833 15.669 1.00 48.53 77 ASP A C 1
ATOM 616 O O . ASP A 1 77 ? 21.084 -25.323 14.719 1.00 48.53 77 ASP A O 1
ATOM 620 N N . PRO A 1 78 ? 21.091 -23.906 16.432 1.00 45.69 78 PRO A N 1
ATOM 621 C CA . PRO A 1 78 ? 22.548 -23.880 16.575 1.00 45.69 78 PRO A CA 1
ATOM 622 C C . PRO A 1 78 ? 23.002 -24.393 17.950 1.00 45.69 78 PRO A C 1
ATOM 624 O O . PRO A 1 78 ? 24.123 -24.882 18.096 1.00 45.69 78 PRO A O 1
ATOM 627 N N . VAL A 1 79 ? 22.140 -24.353 18.977 1.00 45.69 79 VAL A N 1
ATOM 628 C CA . VAL A 1 79 ? 22.502 -24.787 20.343 1.00 45.69 79 VAL A CA 1
ATOM 629 C C . VAL A 1 79 ? 22.388 -26.306 20.524 1.00 45.69 79 VAL A C 1
ATOM 631 O O . VAL A 1 79 ? 23.189 -26.881 21.260 1.00 45.69 79 VAL A O 1
ATOM 634 N N . ALA A 1 80 ? 21.500 -26.994 19.797 1.00 43.28 80 ALA A N 1
ATOM 635 C CA . ALA A 1 80 ? 21.485 -28.462 19.787 1.00 43.28 80 ALA A CA 1
ATOM 636 C C . ALA A 1 80 ? 22.678 -29.061 19.005 1.00 43.28 80 ALA A C 1
ATOM 638 O O . ALA A 1 80 ? 23.124 -30.163 19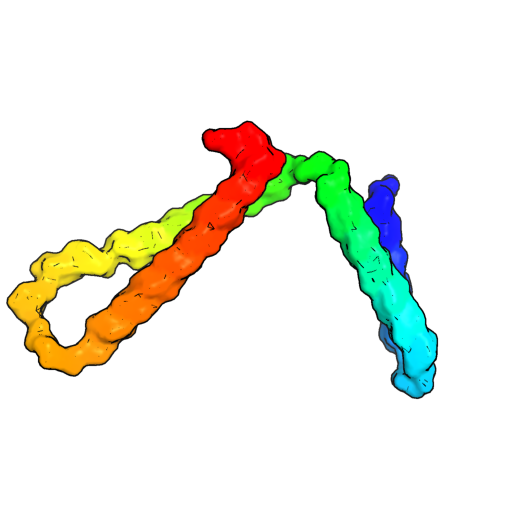.324 1.00 43.28 80 ALA A O 1
ATOM 639 N N . GLN A 1 81 ? 23.289 -28.302 18.085 1.00 39.53 81 GLN A N 1
ATOM 640 C CA . GLN A 1 81 ? 24.560 -28.661 17.433 1.00 39.53 81 GLN A CA 1
ATOM 641 C C . GLN A 1 81 ? 25.810 -28.162 18.183 1.00 39.53 81 GLN A C 1
ATOM 643 O O . GLN A 1 81 ? 26.917 -28.650 17.948 1.00 39.53 81 GLN A O 1
ATOM 648 N N . SER A 1 82 ? 25.650 -27.281 19.177 1.00 44.84 82 SER A N 1
ATOM 649 C CA . SER A 1 82 ? 26.742 -26.842 20.065 1.00 44.84 82 SER A CA 1
ATOM 650 C C . SER A 1 82 ? 27.226 -27.937 21.027 1.00 44.84 82 SER A C 1
ATOM 652 O O . SER A 1 82 ? 28.251 -27.772 21.684 1.00 44.84 82 SER A O 1
ATOM 654 N N . GLY A 1 83 ? 26.539 -29.084 21.089 1.00 40.41 83 GLY A N 1
ATOM 655 C CA . GLY A 1 83 ? 27.045 -30.295 21.742 1.00 40.41 83 GLY A CA 1
ATOM 656 C C . GLY A 1 83 ? 28.125 -31.034 20.937 1.00 40.41 83 GLY A C 1
ATOM 657 O O . GLY A 1 83 ? 28.778 -31.919 21.484 1.00 40.41 83 GLY A O 1
ATOM 658 N N . SER A 1 84 ? 28.340 -30.672 19.664 1.00 42.69 84 SER A N 1
ATOM 659 C CA . SER A 1 84 ? 29.280 -31.349 18.754 1.00 42.69 84 SER A CA 1
ATOM 660 C C . SER A 1 84 ? 30.438 -30.463 18.261 1.00 42.69 84 SER A C 1
ATOM 662 O O . SER A 1 84 ? 31.203 -30.888 17.398 1.00 42.69 84 SER A O 1
ATOM 664 N N . LEU A 1 85 ? 30.608 -29.251 18.802 1.00 43.75 85 LEU A N 1
ATOM 665 C CA . LEU A 1 85 ? 31.626 -28.285 18.346 1.00 43.75 85 LEU A CA 1
ATOM 666 C C . LEU A 1 85 ? 32.856 -28.167 19.263 1.00 43.75 85 LEU A C 1
ATOM 668 O O . LEU A 1 85 ? 33.692 -27.289 19.074 1.00 43.75 85 LEU A O 1
ATOM 672 N N . ALA A 1 86 ? 33.054 -29.106 20.195 1.00 43.44 86 ALA A N 1
ATOM 673 C CA . ALA A 1 86 ? 34.331 -29.236 20.909 1.00 43.44 86 ALA A CA 1
ATOM 674 C C . ALA A 1 86 ? 35.467 -29.823 20.039 1.00 43.44 86 ALA A C 1
ATOM 676 O O . ALA A 1 86 ? 36.575 -30.035 20.530 1.00 43.44 86 ALA A O 1
ATOM 677 N N . ALA A 1 87 ? 35.219 -30.084 18.754 1.00 47.31 87 ALA A N 1
ATOM 678 C CA . ALA A 1 87 ? 36.234 -30.560 17.829 1.00 47.31 87 ALA A CA 1
ATOM 679 C C . ALA A 1 87 ? 36.015 -29.988 16.426 1.00 47.31 87 ALA A C 1
ATOM 681 O O . ALA A 1 87 ? 35.507 -30.699 15.570 1.00 47.31 87 ALA A O 1
ATOM 682 N N . SER A 1 88 ? 36.401 -28.733 16.170 1.00 40.69 88 SER A N 1
ATOM 683 C CA . SER A 1 88 ? 36.896 -28.320 14.845 1.00 40.69 88 SER A CA 1
ATOM 684 C C . SER A 1 88 ? 37.623 -26.972 14.877 1.00 40.69 88 SER A C 1
ATOM 686 O O . SER A 1 88 ? 37.127 -25.955 15.347 1.00 40.69 88 SER A O 1
ATOM 688 N N . VAL A 1 89 ? 38.857 -27.061 14.393 1.00 45.66 89 VAL A N 1
ATOM 689 C CA . VAL A 1 89 ? 39.894 -26.075 14.058 1.00 45.66 89 VAL A CA 1
ATOM 690 C C . VAL A 1 89 ? 39.363 -24.733 13.495 1.00 45.66 89 VAL A C 1
ATOM 692 O O . VAL A 1 89 ? 38.380 -24.729 12.758 1.00 45.66 89 VAL A O 1
ATOM 695 N N . PRO A 1 90 ? 40.038 -23.589 13.757 1.00 43.88 90 PRO A N 1
ATOM 696 C CA . PRO A 1 90 ? 39.703 -22.308 13.136 1.00 43.88 90 PRO A CA 1
ATOM 697 C C . PRO A 1 90 ? 40.076 -22.330 11.647 1.00 43.88 90 PRO A C 1
ATOM 699 O O . PRO A 1 90 ? 41.259 -22.389 11.310 1.00 43.88 90 PRO A O 1
ATOM 702 N N . GLY A 1 91 ? 39.087 -22.282 10.750 1.00 46.34 91 GLY A N 1
ATOM 703 C CA . GLY A 1 91 ? 39.381 -22.216 9.315 1.00 46.34 91 GLY A CA 1
ATOM 704 C C . GLY A 1 91 ? 38.240 -22.422 8.319 1.00 46.34 91 GLY A C 1
ATOM 705 O O . GLY A 1 91 ? 38.470 -22.162 7.143 1.00 46.34 91 GLY A O 1
ATOM 706 N N . ASP A 1 92 ? 37.037 -22.830 8.731 1.00 51.22 92 ASP A N 1
ATOM 707 C CA . ASP A 1 92 ? 35.979 -23.157 7.765 1.00 51.22 92 ASP A CA 1
ATOM 708 C C . ASP A 1 92 ? 34.959 -22.027 7.566 1.00 51.22 92 ASP A C 1
ATOM 710 O O . ASP A 1 92 ? 34.370 -21.496 8.509 1.00 51.22 92 ASP A O 1
ATOM 714 N N . ALA A 1 93 ? 34.707 -21.704 6.293 1.00 53.25 93 ALA A N 1
ATOM 715 C CA . ALA A 1 93 ? 33.735 -20.717 5.813 1.00 53.25 93 ALA A CA 1
ATOM 716 C C . ALA A 1 93 ? 32.291 -20.940 6.321 1.00 53.25 93 ALA A C 1
ATOM 718 O O . ALA A 1 93 ? 31.467 -20.033 6.209 1.00 53.25 93 ALA A O 1
ATOM 719 N N . SER A 1 94 ? 32.005 -22.102 6.923 1.00 57.03 94 SER A N 1
ATOM 720 C CA . SER A 1 94 ? 30.731 -22.422 7.577 1.00 57.03 94 SER A CA 1
ATOM 721 C C . SER A 1 94 ? 30.413 -21.453 8.717 1.00 57.03 94 SER A C 1
ATOM 723 O O . SER A 1 94 ? 29.320 -20.907 8.757 1.00 57.03 94 SER A O 1
ATOM 725 N N . GLY A 1 95 ? 31.384 -21.128 9.582 1.00 56.91 95 GLY A N 1
ATOM 726 C CA . GLY A 1 95 ? 31.124 -20.259 10.738 1.00 56.91 95 GLY A CA 1
ATOM 727 C C . GLY A 1 95 ? 30.738 -18.826 10.351 1.00 56.91 95 GLY A C 1
ATOM 728 O O . GLY A 1 95 ? 29.899 -18.207 11.000 1.00 56.91 95 GLY A O 1
ATOM 729 N N . ALA A 1 96 ? 31.305 -18.304 9.257 1.00 58.72 96 ALA A N 1
ATOM 730 C CA . ALA A 1 96 ? 30.941 -16.991 8.722 1.00 58.72 96 ALA A CA 1
ATOM 731 C C . ALA A 1 96 ? 29.555 -17.001 8.051 1.00 58.72 96 ALA A C 1
ATOM 733 O O . ALA A 1 96 ? 28.820 -16.021 8.144 1.00 58.72 96 ALA A O 1
ATOM 734 N N . GLN A 1 97 ? 29.183 -18.106 7.396 1.00 60.38 97 GLN A N 1
ATOM 735 C CA . GLN A 1 97 ? 27.853 -18.283 6.808 1.00 60.38 97 GLN A CA 1
ATOM 736 C C . GLN A 1 97 ? 26.767 -18.419 7.881 1.00 60.38 97 GLN A C 1
ATOM 738 O O . GLN A 1 97 ? 25.709 -17.805 7.748 1.00 60.38 97 GLN A O 1
ATOM 743 N N . ASP A 1 98 ? 27.048 -19.148 8.961 1.00 62.06 98 ASP A N 1
ATO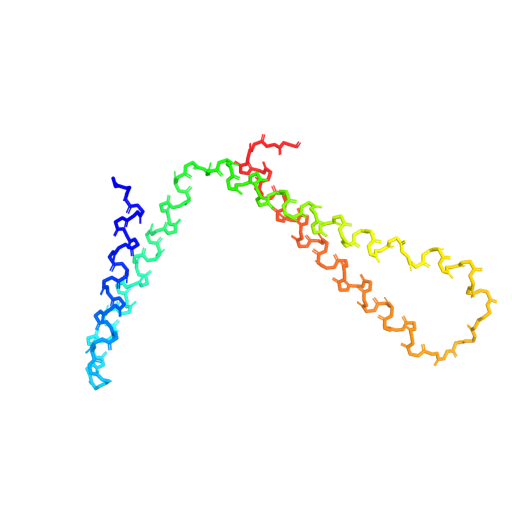M 744 C CA . ASP A 1 98 ? 26.134 -19.312 10.094 1.00 62.06 98 ASP A CA 1
ATOM 745 C C . ASP A 1 98 ? 25.921 -17.985 10.842 1.00 62.06 98 ASP A C 1
ATOM 747 O O . ASP A 1 98 ? 24.790 -17.638 11.183 1.00 62.06 98 ASP A O 1
ATOM 751 N N . LEU A 1 99 ? 26.984 -17.187 11.011 1.00 59.41 99 LEU A N 1
ATOM 752 C CA . LEU A 1 99 ? 26.907 -15.829 11.565 1.00 59.41 99 LEU A CA 1
ATOM 753 C C . LEU A 1 99 ? 26.086 -14.877 10.686 1.00 59.41 99 LEU A C 1
ATOM 755 O O . LEU A 1 99 ? 25.221 -14.178 11.209 1.00 59.41 99 LEU A O 1
ATOM 759 N N . ASN A 1 100 ? 26.313 -14.864 9.369 1.00 64.06 100 ASN A N 1
ATOM 760 C CA . ASN A 1 100 ? 25.534 -14.026 8.450 1.00 64.06 100 ASN A CA 1
ATOM 761 C C . ASN A 1 100 ? 24.047 -14.407 8.479 1.00 64.06 100 ASN A C 1
ATOM 763 O O . ASN A 1 100 ? 23.197 -13.534 8.616 1.00 64.06 100 ASN A O 1
ATOM 767 N N . ARG A 1 101 ? 23.730 -15.709 8.465 1.00 64.62 101 ARG A N 1
ATOM 768 C CA . ARG A 1 101 ? 22.347 -16.199 8.578 1.00 64.62 101 ARG A CA 1
ATOM 769 C C . ARG A 1 101 ? 21.696 -15.785 9.902 1.00 64.62 101 ARG A C 1
ATOM 771 O O . ARG A 1 101 ? 20.522 -15.417 9.908 1.00 64.62 101 ARG A O 1
ATOM 778 N N . ALA A 1 102 ? 22.437 -15.834 11.009 1.00 64.25 102 ALA A N 1
ATOM 779 C CA . ALA A 1 102 ? 21.946 -15.383 12.309 1.00 64.25 102 ALA A CA 1
ATOM 780 C C . ALA A 1 102 ? 21.686 -13.867 12.336 1.00 64.25 102 ALA A C 1
ATOM 782 O O . ALA A 1 102 ? 20.663 -13.425 12.855 1.00 64.25 102 ALA A O 1
ATOM 783 N N . MET A 1 103 ? 22.575 -13.070 11.737 1.00 63.72 103 MET A N 1
ATOM 784 C CA . MET A 1 103 ? 22.405 -11.618 11.628 1.00 63.72 103 MET A CA 1
ATOM 785 C C . MET A 1 103 ? 21.211 -11.230 10.748 1.00 63.72 103 MET A C 1
ATOM 787 O O . MET A 1 103 ? 20.428 -10.371 11.150 1.00 63.72 103 MET A O 1
ATOM 791 N N . ASP A 1 104 ? 21.041 -11.885 9.598 1.00 68.94 104 ASP A N 1
ATOM 792 C CA . ASP A 1 104 ? 19.908 -11.651 8.694 1.00 68.94 104 ASP A CA 1
ATOM 793 C C . ASP A 1 104 ? 18.580 -11.991 9.390 1.00 68.94 104 ASP A C 1
ATOM 795 O O . ASP A 1 104 ? 17.654 -11.181 9.416 1.00 68.94 104 ASP A O 1
ATOM 799 N N . SER A 1 105 ? 18.529 -13.131 10.087 1.00 68.12 105 SER A N 1
ATOM 800 C CA . SER A 1 105 ? 17.348 -13.547 10.856 1.00 68.12 105 SER A CA 1
ATOM 801 C C . SER A 1 105 ? 17.024 -12.595 12.016 1.00 68.12 105 SER A C 1
ATOM 803 O O . SER A 1 105 ? 15.856 -12.360 12.321 1.00 68.12 105 SER A O 1
ATOM 805 N N . ALA A 1 106 ? 18.040 -12.026 12.675 1.00 67.75 106 ALA A N 1
ATOM 806 C CA . ALA A 1 106 ? 17.841 -11.041 13.736 1.00 67.75 106 ALA A CA 1
ATOM 807 C C . ALA A 1 106 ? 17.265 -9.719 13.195 1.00 67.75 106 ALA A C 1
ATOM 809 O O . ALA A 1 106 ? 16.404 -9.115 13.838 1.00 67.75 106 ALA A O 1
ATOM 810 N N . ALA A 1 107 ? 17.697 -9.290 12.006 1.00 70.56 107 ALA A N 1
ATOM 811 C CA . ALA A 1 107 ? 17.151 -8.112 11.336 1.00 70.56 107 ALA A CA 1
ATOM 812 C C . ALA A 1 107 ? 15.690 -8.327 10.894 1.00 70.56 107 ALA A C 1
ATOM 814 O O . ALA A 1 107 ? 14.851 -7.434 11.069 1.00 70.56 107 ALA A O 1
ATOM 815 N N . ASP A 1 108 ? 15.371 -9.521 10.383 1.00 76.06 108 ASP A N 1
ATOM 816 C CA . ASP A 1 108 ? 14.003 -9.915 10.033 1.00 76.06 108 ASP A CA 1
ATOM 817 C C . ASP A 1 108 ? 13.099 -9.952 11.273 1.00 76.06 108 ASP A C 1
ATOM 819 O O . ASP A 1 108 ? 11.995 -9.399 11.258 1.00 76.06 108 ASP A O 1
ATOM 823 N N . LEU A 1 109 ? 13.598 -10.486 12.393 1.00 78.44 109 LEU A N 1
ATOM 824 C CA . LEU A 1 109 ? 12.873 -10.492 13.662 1.00 78.44 109 LEU A CA 1
ATOM 825 C C . LEU A 1 109 ? 12.578 -9.069 14.164 1.00 78.44 109 LEU A C 1
ATOM 827 O O . LEU A 1 109 ? 11.438 -8.767 14.514 1.00 78.44 109 LEU A O 1
ATOM 831 N N . GLU A 1 110 ? 13.563 -8.165 14.148 1.00 77.62 110 GLU A N 1
ATOM 832 C CA . GLU A 1 110 ? 13.368 -6.765 14.555 1.00 77.62 110 GLU A CA 1
ATOM 833 C C . GLU A 1 110 ? 12.322 -6.055 13.675 1.00 77.62 110 GLU A C 1
ATOM 835 O O . GLU A 1 110 ? 11.510 -5.247 14.144 1.00 77.62 110 GLU A O 1
ATOM 840 N N . ARG A 1 111 ? 12.310 -6.348 12.370 1.00 86.00 111 ARG A N 1
ATOM 841 C CA . ARG A 1 111 ? 11.294 -5.838 11.442 1.00 86.00 111 ARG A CA 1
ATOM 842 C C . ARG A 1 111 ? 9.900 -6.363 11.793 1.00 86.00 111 ARG A C 1
ATOM 844 O O . ARG A 1 111 ? 8.973 -5.552 11.876 1.00 86.00 111 ARG A O 1
ATOM 851 N N . ILE A 1 112 ? 9.756 -7.668 12.015 1.00 82.06 112 ILE A N 1
ATOM 852 C CA . ILE A 1 112 ? 8.476 -8.304 12.354 1.00 82.06 112 ILE A CA 1
ATOM 853 C C . ILE A 1 112 ? 7.949 -7.782 13.692 1.00 82.06 112 ILE A C 1
ATOM 855 O O . ILE A 1 112 ? 6.780 -7.415 13.787 1.00 82.06 112 ILE A O 1
ATOM 859 N N . GLU A 1 113 ? 8.799 -7.638 14.711 1.00 84.75 113 GLU A N 1
ATOM 860 C CA . GLU A 1 113 ? 8.385 -7.131 16.025 1.00 84.75 113 GLU A CA 1
ATOM 861 C C . GLU A 1 113 ? 7.902 -5.673 15.973 1.00 84.75 113 GLU A C 1
ATOM 863 O O . GLU A 1 113 ? 6.899 -5.318 16.608 1.00 84.75 113 GLU A O 1
ATOM 868 N N . ARG A 1 114 ? 8.540 -4.826 15.152 1.00 84.31 114 ARG A N 1
ATOM 869 C CA . ARG A 1 114 ? 8.041 -3.467 14.878 1.00 84.31 114 ARG A CA 1
ATOM 870 C C . ARG A 1 114 ? 6.682 -3.492 14.190 1.00 84.31 114 ARG A C 1
ATOM 872 O O . ARG A 1 114 ? 5.835 -2.652 14.498 1.00 84.31 114 ARG A O 1
ATOM 879 N N . HIS A 1 115 ? 6.468 -4.423 13.264 1.00 83.38 115 HIS A N 1
ATOM 880 C CA . HIS A 1 115 ? 5.215 -4.509 12.527 1.00 83.38 115 HIS A CA 1
ATOM 881 C C . HIS A 1 115 ? 4.064 -5.001 13.414 1.00 83.38 115 HIS A C 1
A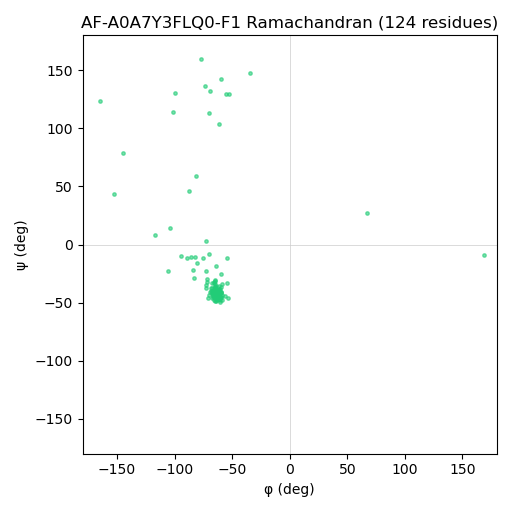TOM 883 O O . HIS A 1 115 ? 3.023 -4.348 13.490 1.00 83.38 115 HIS A O 1
ATOM 889 N N . ILE A 1 116 ? 4.311 -6.053 14.199 1.00 85.88 116 ILE A N 1
ATOM 890 C CA . ILE A 1 116 ? 3.402 -6.548 15.240 1.00 85.88 116 ILE A CA 1
ATOM 891 C C . ILE A 1 116 ? 3.013 -5.420 16.197 1.00 85.88 116 ILE A C 1
ATOM 893 O O . ILE A 1 116 ? 1.834 -5.253 16.496 1.00 85.88 116 ILE A O 1
ATOM 897 N N . SER A 1 117 ? 3.977 -4.613 16.651 1.00 86.31 117 SER A N 1
ATOM 898 C CA . SER A 1 117 ? 3.709 -3.495 17.567 1.00 86.31 117 SER A CA 1
ATOM 899 C C . SER A 1 117 ? 2.784 -2.440 16.951 1.00 86.31 117 SER A C 1
ATOM 901 O O . SER A 1 117 ? 1.888 -1.937 17.628 1.00 86.31 117 SER A O 1
ATOM 903 N N . LYS A 1 118 ? 2.943 -2.130 15.657 1.00 84.75 118 LYS A N 1
ATOM 904 C CA . LYS A 1 118 ? 2.050 -1.204 14.938 1.00 84.75 118 LYS A CA 1
ATOM 905 C C . LYS A 1 118 ? 0.633 -1.758 14.823 1.00 84.75 118 LYS A C 1
ATOM 907 O O . LYS A 1 118 ? -0.322 -1.033 15.087 1.00 84.75 118 LYS A O 1
ATOM 912 N N . ILE A 1 119 ? 0.488 -3.032 14.467 1.00 83.31 119 ILE A N 1
ATOM 913 C CA . ILE A 1 119 ? -0.827 -3.672 14.336 1.00 83.31 119 ILE A CA 1
ATOM 914 C C . ILE A 1 119 ? -1.511 -3.785 15.698 1.00 83.31 119 ILE A C 1
ATOM 916 O O . ILE A 1 119 ? -2.679 -3.431 15.822 1.00 83.31 119 ILE A O 1
ATOM 920 N N . ARG A 1 120 ? -0.776 -4.170 16.746 1.00 82.94 120 ARG A N 1
ATOM 921 C CA . ARG A 1 120 ? -1.261 -4.172 18.135 1.00 82.94 120 ARG A CA 1
ATOM 922 C C . ARG A 1 120 ? -1.753 -2.798 18.578 1.00 82.94 120 ARG A C 1
ATOM 924 O O . ARG A 1 120 ? -2.845 -2.701 19.130 1.00 82.94 120 ARG A O 1
ATOM 931 N N . HIS A 1 121 ? -1.010 -1.736 18.259 1.00 83.94 121 HIS A N 1
ATOM 932 C CA . HIS A 1 121 ? -1.438 -0.364 18.525 1.00 83.94 121 HIS A CA 1
ATOM 933 C C . HIS A 1 121 ? -2.743 -0.013 17.792 1.00 83.94 121 HIS A C 1
ATOM 935 O O . HIS A 1 121 ? -3.667 0.505 18.415 1.00 83.94 121 HIS A O 1
ATOM 941 N N . ARG A 1 122 ? -2.858 -0.362 16.502 1.00 80.38 122 ARG A N 1
ATOM 942 C CA . ARG A 1 122 ? -4.085 -0.159 15.708 1.00 80.38 122 ARG A CA 1
ATOM 943 C C . ARG A 1 122 ? -5.271 -0.995 16.210 1.00 80.38 122 ARG A C 1
ATOM 945 O O . ARG A 1 122 ? -6.408 -0.553 16.096 1.00 80.38 122 ARG A O 1
ATOM 952 N N . LEU A 1 123 ? -5.014 -2.1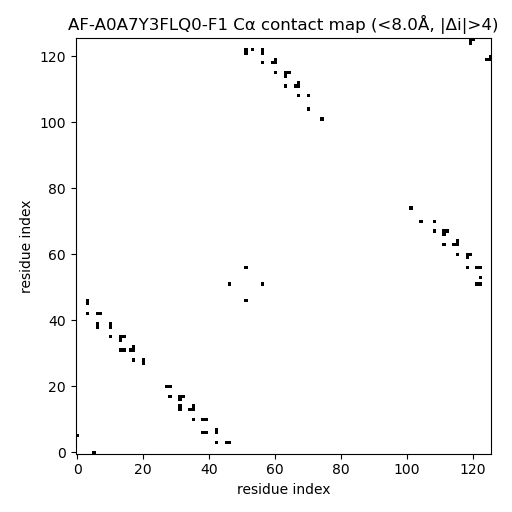70 16.789 1.00 78.50 123 LEU A N 1
ATOM 953 C CA . LEU A 1 123 ? -6.015 -3.043 17.415 1.00 78.50 123 LEU A CA 1
ATOM 954 C C . LEU A 1 123 ? -6.370 -2.638 18.858 1.00 78.50 123 LEU A C 1
ATOM 956 O O . LEU A 1 123 ? -7.318 -3.185 19.423 1.00 78.50 123 LEU A O 1
ATOM 960 N N . GLY A 1 124 ? -5.621 -1.717 19.474 1.00 78.50 124 GLY A N 1
ATOM 961 C CA . GLY A 1 124 ? -5.776 -1.362 20.888 1.00 78.50 124 GLY A CA 1
ATOM 962 C C . GLY A 1 124 ? -5.384 -2.487 21.857 1.00 78.50 124 GLY A C 1
ATOM 963 O O . GLY A 1 124 ? -5.927 -2.561 22.957 1.00 78.50 124 GLY A O 1
ATOM 964 N N . ILE A 1 125 ? -4.480 -3.381 21.446 1.00 74.00 125 ILE A N 1
ATOM 965 C CA . ILE A 1 125 ? -3.988 -4.508 22.247 1.00 74.00 125 ILE A CA 1
ATOM 966 C C . ILE A 1 125 ? -2.606 -4.129 22.791 1.00 74.00 125 ILE A C 1
ATOM 968 O O . ILE A 1 125 ? -1.673 -3.943 22.013 1.00 74.00 125 ILE A O 1
ATOM 972 N N . SER A 1 126 ? -2.491 -3.990 24.113 1.00 62.53 126 SER A N 1
ATOM 973 C CA . SER A 1 126 ? -1.234 -3.704 24.827 1.00 62.53 126 SER A CA 1
ATOM 974 C C . SER A 1 126 ? -0.377 -4.953 25.004 1.00 62.53 126 SER A C 1
ATOM 976 O O . SER A 1 126 ? -0.942 -5.978 25.448 1.00 62.53 126 SER A O 1
#

Foldseek 3Di:
DDPLVVLVVLLVVLVVVLVVDDPVVVVVNVVSVVVSVVSVVVSVVVCVVPLPPLVVLVVVLVVLVVVLVVLVVVVVPPVVCVVPPPDDDPDDPVVVVVVVSNVVSVVVNVVSVVVNVVSCVSNVHD

Radius of gyration: 24.25 Å; Cα contacts (8 Å, |Δi|>4): 48; chains: 1; bounding box: 61×46×54 Å

Nearest PDB structures (foldseek):
  4wpc-assembly1_A  TM=4.253E-01  e=4.479E+00  Saccharomyces cerevisiae S288C
  6h2d-assembly1_P  TM=2.466E-01  e=4.752E+00  Aeromonas hydrophila subsp. hydrophila AL09-71